Protein AF-A0A5C6F5V5-F1 (afdb_monomer_lite)

Secondary structure (DSSP, 8-state):
--EEEETTHHHHHHHHHHHHHHHHT--HHHHHHHHHHHHHHHHHHHHHHTS-EEGGGS-GGGEESSHHHHHHHHTT--

Radius of gyration: 14.83 Å; chains: 1; bounding box: 31×22×39 Å

pLDDT: mean 84.74, std 6.67, range [60.88, 92.38]

Structure (mmCIF, N/CA/C/O backbone):
data_AF-A0A5C6F5V5-F1
#
_entry.id   AF-A0A5C6F5V5-F1
#
loop_
_atom_site.group_PDB
_atom_site.id
_atom_site.type_symbol
_atom_site.label_atom_id
_atom_site.label_alt_id
_atom_site.label_comp_id
_atom_site.label_asym_id
_atom_site.label_entity_id
_atom_site.label_seq_id
_atom_site.pdbx_PDB_ins_code
_atom_site.Cartn_x
_atom_site.Cartn_y
_atom_site.Cartn_z
_atom_site.occupancy
_atom_site.B_iso_or_equiv
_atom_site.auth_seq_id
_atom_site.auth_comp_id
_atom_site.auth_asym_id
_atom_site.auth_atom_id
_atom_site.pdbx_PDB_model_num
ATOM 1 N N . MET A 1 1 ? -17.273 10.509 16.282 1.00 60.88 1 MET A N 1
ATOM 2 C CA . MET A 1 1 ? -17.154 9.850 14.961 1.00 60.88 1 MET A CA 1
ATOM 3 C C . MET A 1 1 ? -16.128 8.732 15.050 1.00 60.88 1 MET A C 1
ATOM 5 O O . MET A 1 1 ? -14.980 9.011 15.378 1.00 60.88 1 MET A O 1
ATOM 9 N N . THR A 1 2 ? -16.528 7.485 14.799 1.00 83.31 2 THR A N 1
ATOM 10 C CA . THR A 1 2 ? -15.627 6.322 14.762 1.00 83.31 2 THR A CA 1
ATOM 11 C C . THR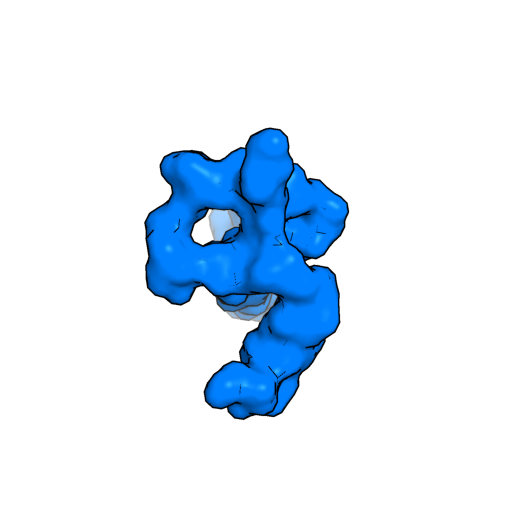 A 1 2 ? -14.707 6.427 13.547 1.00 83.31 2 THR A C 1
ATOM 13 O O . THR A 1 2 ? -15.166 6.565 12.411 1.00 83.31 2 THR A O 1
ATOM 16 N N . ARG A 1 3 ? -13.395 6.402 13.783 1.00 84.69 3 ARG A N 1
ATOM 17 C CA . ARG A 1 3 ? -12.380 6.390 12.726 1.00 84.69 3 ARG A CA 1
ATOM 18 C C . ARG A 1 3 ? -11.887 4.961 12.504 1.00 84.69 3 ARG A C 1
ATOM 20 O O . ARG A 1 3 ? -11.814 4.194 13.457 1.00 84.69 3 ARG A O 1
ATOM 27 N N . ALA A 1 4 ? -11.573 4.617 11.260 1.00 87.25 4 ALA A N 1
ATOM 28 C CA . ALA A 1 4 ? -11.020 3.321 10.887 1.00 87.25 4 ALA A CA 1
ATOM 29 C C . ALA A 1 4 ? -9.943 3.487 9.808 1.00 87.25 4 ALA A C 1
ATOM 31 O O . ALA A 1 4 ? -9.983 4.424 9.003 1.00 87.25 4 ALA A O 1
ATOM 32 N N . TYR A 1 5 ? -8.995 2.557 9.791 1.00 86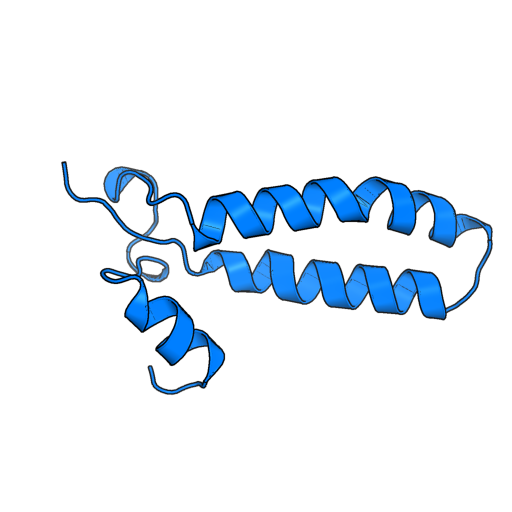.81 5 TYR A N 1
ATOM 33 C CA . TYR A 1 5 ? -8.039 2.386 8.703 1.00 86.81 5 TYR A CA 1
ATOM 34 C C . TYR A 1 5 ? -8.620 1.449 7.643 1.00 86.81 5 TYR A C 1
ATOM 36 O O . TYR A 1 5 ? -9.530 0.662 7.913 1.00 86.81 5 TYR A O 1
ATOM 44 N N . ASP A 1 6 ? -8.120 1.560 6.416 1.00 84.69 6 ASP A N 1
ATOM 45 C CA . ASP A 1 6 ? -8.700 0.893 5.255 1.00 84.69 6 ASP A CA 1
ATOM 46 C C . ASP A 1 6 ? -7.739 -0.147 4.678 1.00 84.69 6 ASP A C 1
ATOM 48 O O . ASP A 1 6 ? -6.701 0.197 4.113 1.00 84.69 6 ASP A O 1
ATOM 52 N N . ARG A 1 7 ? -8.120 -1.427 4.758 1.00 85.56 7 ARG A N 1
ATOM 53 C CA . ARG A 1 7 ? -7.339 -2.569 4.255 1.00 85.56 7 ARG A CA 1
ATOM 54 C C . ARG A 1 7 ? -7.058 -2.502 2.745 1.00 85.56 7 ARG A C 1
ATOM 56 O O . ARG A 1 7 ? -6.189 -3.218 2.253 1.00 85.56 7 ARG A O 1
ATOM 63 N N . ARG A 1 8 ? -7.716 -1.621 1.984 1.00 87.00 8 ARG A N 1
ATOM 64 C CA . ARG A 1 8 ? -7.416 -1.397 0.558 1.00 87.00 8 ARG A CA 1
ATOM 65 C C . ARG A 1 8 ? -5.998 -0.881 0.295 1.00 87.00 8 ARG A C 1
ATOM 67 O O . ARG A 1 8 ? -5.579 -0.910 -0.859 1.00 87.00 8 ARG A O 1
ATOM 74 N N . PHE A 1 9 ? -5.226 -0.493 1.315 1.00 87.50 9 PHE A N 1
ATOM 75 C CA . PHE A 1 9 ? -3.792 -0.217 1.151 1.00 87.50 9 PHE A CA 1
ATOM 76 C C . PHE A 1 9 ? -3.031 -1.397 0.510 1.00 87.50 9 PHE A C 1
ATOM 78 O O . PHE A 1 9 ? -2.085 -1.160 -0.234 1.00 87.50 9 PHE A O 1
ATOM 85 N N . PHE A 1 10 ? -3.477 -2.651 0.697 1.00 88.19 10 PHE A N 1
ATOM 86 C CA . PHE A 1 10 ? -2.894 -3.817 0.016 1.00 88.19 10 PHE A CA 1
ATOM 87 C C . PHE A 1 10 ? -2.973 -3.731 -1.508 1.00 88.19 10 PHE A C 1
ATOM 89 O O . PHE A 1 10 ? -2.038 -4.147 -2.186 1.00 88.19 10 PHE A O 1
ATOM 96 N N . ALA A 1 11 ? -4.057 -3.172 -2.052 1.00 89.06 11 ALA A N 1
ATOM 97 C CA . ALA A 1 11 ? -4.199 -3.000 -3.494 1.00 89.06 11 ALA A CA 1
ATOM 98 C C . ALA A 1 11 ? -3.152 -2.016 -4.033 1.00 89.06 11 ALA A C 1
ATOM 100 O O . ALA A 1 11 ? -2.544 -2.271 -5.067 1.00 89.06 11 ALA A O 1
ATOM 101 N N . PHE A 1 12 ? -2.884 -0.932 -3.300 1.00 89.81 12 PHE A N 1
ATOM 102 C CA . PHE A 1 12 ? -1.846 0.036 -3.662 1.00 89.81 12 PHE A CA 1
ATOM 103 C C . PHE A 1 12 ? -0.437 -0.528 -3.480 1.00 89.81 12 PHE A C 1
ATOM 105 O O . PHE A 1 12 ? 0.436 -0.247 -4.294 1.00 89.81 12 PHE A O 1
A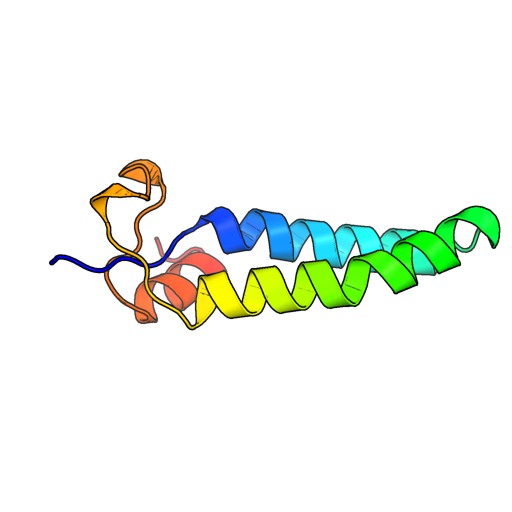TOM 112 N N . LEU A 1 13 ? -0.219 -1.365 -2.464 1.00 89.62 13 LEU A N 1
ATOM 113 C CA . LEU A 1 13 ? 1.052 -2.057 -2.258 1.00 89.62 13 LEU A CA 1
ATOM 114 C C . LEU A 1 13 ? 1.344 -3.041 -3.406 1.00 89.62 13 LEU A C 1
ATOM 116 O O . LEU A 1 13 ? 2.432 -3.023 -3.976 1.00 89.62 13 LEU A O 1
ATOM 120 N N . ALA A 1 14 ? 0.346 -3.837 -3.803 1.00 90.69 14 ALA A N 1
ATOM 121 C CA . ALA A 1 14 ? 0.435 -4.723 -4.962 1.00 90.69 14 ALA A CA 1
ATOM 122 C C . ALA A 1 14 ? 0.619 -3.939 -6.271 1.00 90.69 14 ALA A C 1
ATOM 124 O O . ALA A 1 14 ? 1.412 -4.334 -7.122 1.00 90.69 14 ALA A O 1
ATOM 125 N N . PHE A 1 15 ? -0.061 -2.800 -6.420 1.00 92.38 15 PHE A N 1
ATOM 126 C CA . PHE A 1 15 ? 0.101 -1.935 -7.585 1.00 92.38 15 PHE A CA 1
ATOM 127 C C . PHE A 1 15 ? 1.507 -1.331 -7.670 1.00 92.38 15 PHE A C 1
ATOM 129 O O . PHE A 1 15 ? 2.089 -1.315 -8.747 1.00 92.38 15 PHE A O 1
ATOM 136 N N . LEU A 1 16 ? 2.106 -0.902 -6.554 1.00 91.12 16 LEU A N 1
ATOM 137 C CA . LEU A 1 16 ? 3.503 -0.453 -6.530 1.00 91.12 16 LEU A CA 1
ATOM 138 C C . LEU A 1 16 ? 4.469 -1.567 -6.946 1.00 91.12 16 LEU A C 1
ATOM 140 O O . LEU A 1 16 ? 5.394 -1.310 -7.713 1.00 91.12 16 LEU A O 1
ATOM 144 N N . PHE A 1 17 ? 4.234 -2.803 -6.492 1.00 90.56 17 PHE A N 1
ATOM 145 C CA . PHE A 1 17 ? 5.014 -3.957 -6.941 1.00 90.56 17 PHE A CA 1
ATOM 146 C C . PHE A 1 17 ? 4.859 -4.186 -8.450 1.00 90.56 17 PHE A C 1
ATOM 148 O O . PHE A 1 17 ? 5.850 -4.380 -9.150 1.00 90.56 17 PHE A O 1
ATOM 155 N N . PHE A 1 18 ? 3.635 -4.080 -8.971 1.00 90.75 18 PHE A N 1
ATOM 156 C CA . PHE A 1 18 ? 3.370 -4.140 -10.407 1.00 90.75 18 PHE A CA 1
ATOM 157 C C . PHE A 1 18 ? 4.093 -3.028 -11.183 1.00 90.75 18 PHE A C 1
ATOM 159 O O . PHE A 1 18 ? 4.692 -3.308 -12.216 1.00 90.75 18 PHE A O 1
ATOM 166 N N . LEU A 1 19 ? 4.101 -1.786 -10.689 1.00 90.06 19 LEU A N 1
ATOM 167 C CA . LEU A 1 19 ? 4.831 -0.682 -11.322 1.00 90.06 19 LEU A CA 1
ATOM 168 C C . LEU A 1 19 ? 6.346 -0.918 -11.320 1.00 90.06 19 LEU A C 1
ATOM 170 O O . LEU A 1 19 ? 7.004 -0.658 -12.326 1.00 90.06 19 LEU A O 1
ATOM 174 N N . ALA A 1 20 ? 6.898 -1.434 -10.218 1.00 87.44 20 ALA A N 1
ATOM 175 C CA . ALA A 1 20 ? 8.308 -1.806 -10.136 1.00 87.44 20 ALA A CA 1
ATOM 176 C C . ALA A 1 20 ? 8.645 -2.921 -11.136 1.00 87.44 20 ALA A C 1
ATOM 178 O O . ALA A 1 20 ? 9.636 -2.827 -11.859 1.00 87.44 20 ALA A O 1
ATOM 179 N N . PHE A 1 21 ? 7.780 -3.933 -11.233 1.00 88.62 21 PHE A N 1
ATOM 180 C CA . PHE A 1 21 ? 7.896 -5.009 -12.211 1.00 88.62 21 PHE A CA 1
ATOM 181 C C . PHE A 1 21 ? 7.826 -4.488 -13.653 1.00 88.62 21 PHE A C 1
ATOM 183 O O . PHE A 1 21 ? 8.663 -4.853 -14.471 1.00 88.62 21 PHE A O 1
ATOM 190 N N . LEU A 1 22 ? 6.894 -3.582 -13.956 1.00 87.38 22 LEU A N 1
ATOM 191 C CA . LEU A 1 22 ? 6.747 -2.964 -15.276 1.00 87.38 22 LEU A CA 1
ATOM 192 C C . LEU A 1 22 ? 7.967 -2.109 -15.652 1.00 87.38 22 LEU A C 1
ATOM 194 O O . LEU A 1 22 ? 8.419 -2.140 -16.794 1.00 87.38 22 LEU A O 1
ATOM 198 N N . GLY A 1 23 ? 8.530 -1.379 -14.685 1.00 83.56 23 GLY A N 1
ATOM 199 C CA . GLY A 1 23 ? 9.779 -0.640 -14.864 1.00 83.56 23 GLY A CA 1
ATOM 200 C C . GLY A 1 23 ? 10.985 -1.556 -15.098 1.00 83.56 23 GLY A C 1
ATOM 201 O O . GLY A 1 23 ? 11.851 -1.218 -15.902 1.00 83.56 23 GLY A O 1
ATOM 202 N N . PHE A 1 24 ? 11.022 -2.718 -14.437 1.00 83.25 24 PHE A N 1
ATOM 203 C CA . PHE A 1 24 ? 12.064 -3.733 -14.609 1.00 83.25 24 PHE A CA 1
ATOM 204 C C . PHE A 1 24 ? 11.967 -4.470 -15.954 1.00 83.25 24 PHE A C 1
ATOM 206 O O . PHE A 1 24 ? 12.989 -4.723 -16.582 1.00 83.25 24 PHE A O 1
ATOM 213 N N . LEU A 1 25 ? 10.752 -4.763 -16.432 1.00 79.81 25 LEU A N 1
ATOM 214 C CA . LEU A 1 25 ? 10.499 -5.459 -17.704 1.00 79.81 25 LEU A CA 1
ATOM 215 C C . LEU A 1 25 ? 10.907 -4.665 -18.953 1.00 79.81 25 LEU A C 1
ATOM 217 O O . LEU A 1 25 ? 10.910 -5.218 -20.049 1.00 79.81 25 LEU A O 1
ATOM 221 N N . GLY A 1 26 ? 11.299 -3.399 -18.796 1.00 61.75 26 GLY A N 1
ATOM 222 C CA . GLY A 1 26 ? 12.293 -2.805 -19.689 1.00 61.75 26 GLY A CA 1
ATOM 223 C C . GLY A 1 26 ? 11.842 -2.588 -21.131 1.00 61.75 26 GLY A C 1
ATOM 224 O O . GLY A 1 26 ? 12.625 -2.769 -22.055 1.00 61.75 26 GLY A O 1
ATOM 225 N N . THR A 1 27 ? 10.601 -2.162 -21.345 1.00 67.19 27 THR A N 1
ATOM 226 C CA . THR A 1 27 ? 10.184 -1.568 -22.622 1.00 67.19 27 THR A CA 1
ATOM 227 C C . THR A 1 27 ? 10.087 -0.056 -22.426 1.00 67.19 27 THR A C 1
ATOM 229 O O . THR A 1 27 ? 9.331 0.413 -21.571 1.00 67.19 27 THR A O 1
ATOM 232 N N . ASP A 1 28 ? 10.866 0.727 -23.185 1.00 69.69 28 ASP A N 1
ATOM 233 C CA . ASP A 1 28 ? 10.946 2.199 -23.050 1.00 69.69 28 ASP A CA 1
ATOM 234 C C . ASP A 1 28 ? 9.562 2.877 -23.065 1.00 69.69 28 ASP A C 1
ATOM 236 O O . ASP A 1 28 ? 9.315 3.871 -22.372 1.00 69.69 28 ASP A O 1
ATOM 240 N N . ASN A 1 29 ? 8.616 2.258 -23.774 1.00 73.25 29 ASN A N 1
ATOM 241 C CA . ASN A 1 29 ? 7.234 2.707 -23.887 1.00 73.25 29 ASN A CA 1
ATOM 242 C C . ASN A 1 29 ? 6.401 2.585 -22.600 1.00 73.25 29 ASN A C 1
ATOM 244 O O . ASN A 1 29 ? 5.385 3.255 -22.494 1.00 73.25 29 ASN A O 1
ATOM 248 N N . TYR A 1 30 ? 6.779 1.764 -21.620 1.00 76.69 30 TYR A N 1
ATOM 249 C CA . TYR A 1 30 ? 5.995 1.602 -20.382 1.00 76.69 30 TYR A CA 1
ATOM 250 C C . TYR A 1 30 ? 6.692 2.163 -19.147 1.00 76.69 30 TYR A C 1
ATOM 252 O O . TYR A 1 30 ? 6.046 2.471 -18.143 1.00 76.69 30 TYR A O 1
ATOM 260 N N . ARG A 1 31 ? 8.007 2.372 -19.229 1.00 82.50 31 ARG A N 1
ATOM 261 C CA . ARG A 1 31 ? 8.816 2.889 -18.124 1.00 82.50 31 ARG A CA 1
ATOM 262 C C . ARG A 1 31 ? 8.392 4.292 -17.687 1.00 82.50 31 ARG A C 1
ATOM 264 O O . ARG A 1 31 ? 8.356 4.575 -16.493 1.00 82.50 31 ARG A O 1
ATOM 271 N N . HIS A 1 32 ? 8.036 5.158 -18.634 1.00 84.50 32 HIS A N 1
ATOM 272 C CA . HIS A 1 32 ? 7.600 6.522 -18.335 1.00 84.50 32 HIS A CA 1
ATOM 273 C C . HIS A 1 32 ? 6.210 6.562 -17.680 1.00 84.50 32 HIS A C 1
ATOM 275 O O . HIS A 1 32 ? 6.008 7.317 -16.730 1.00 84.50 32 HIS A O 1
ATOM 281 N N . PHE A 1 33 ? 5.279 5.698 -18.103 1.00 82.94 33 PHE A N 1
ATOM 282 C CA . PHE A 1 33 ? 3.989 5.540 -17.423 1.00 82.94 33 PHE A CA 1
ATOM 283 C C . PHE A 1 33 ? 4.162 4.999 -16.004 1.00 82.94 33 PHE A C 1
ATOM 285 O O . PHE A 1 33 ? 3.521 5.496 -15.079 1.00 82.94 33 PHE A O 1
ATOM 292 N N . ALA A 1 34 ? 5.063 4.031 -15.811 1.00 84.69 34 ALA A N 1
ATOM 293 C CA . ALA A 1 34 ? 5.361 3.503 -14.486 1.00 84.69 34 ALA A CA 1
ATOM 294 C C . ALA A 1 34 ? 5.950 4.579 -13.559 1.00 84.69 34 ALA A C 1
ATOM 296 O O . ALA A 1 34 ? 5.512 4.728 -12.416 1.00 84.69 34 ALA A O 1
ATOM 297 N N . LEU A 1 35 ? 6.887 5.380 -14.078 1.00 86.25 35 LEU A N 1
ATOM 298 C CA . LEU A 1 35 ? 7.466 6.521 -13.372 1.00 86.25 35 LEU A CA 1
ATOM 299 C C . LEU A 1 35 ? 6.406 7.551 -12.988 1.00 86.25 35 LEU A C 1
ATOM 301 O O . LEU A 1 35 ? 6.397 7.981 -11.841 1.00 86.25 35 LEU A O 1
ATOM 305 N N . LEU A 1 36 ? 5.488 7.897 -13.892 1.00 88.62 36 LEU A N 1
ATOM 306 C CA . LEU A 1 36 ? 4.429 8.874 -13.627 1.00 88.62 36 LEU A CA 1
ATOM 307 C C . LEU A 1 36 ? 3.384 8.362 -12.622 1.00 88.62 36 LEU A C 1
ATOM 309 O O . LEU A 1 36 ? 2.880 9.133 -11.808 1.00 88.62 36 LEU A O 1
ATOM 313 N N . ALA A 1 37 ? 3.057 7.069 -12.658 1.00 87.44 37 ALA A N 1
ATOM 314 C CA . ALA A 1 37 ? 2.071 6.465 -11.762 1.00 87.44 37 ALA A CA 1
ATOM 315 C C . ALA A 1 37 ? 2.616 6.217 -10.344 1.00 87.44 37 ALA A C 1
ATOM 317 O O . ALA A 1 37 ? 1.845 6.199 -9.379 1.00 87.44 37 ALA A O 1
ATOM 318 N N . SER A 1 38 ? 3.934 6.048 -10.195 1.00 88.56 38 SER A N 1
ATOM 319 C CA . SER A 1 38 ? 4.555 5.691 -8.915 1.00 88.56 38 SER A CA 1
ATOM 320 C C . SER A 1 38 ? 4.330 6.704 -7.774 1.00 88.56 38 SER A C 1
ATOM 322 O O . SER A 1 38 ? 3.962 6.258 -6.684 1.00 88.56 38 SER A O 1
ATOM 324 N N . PRO A 1 39 ? 4.412 8.041 -7.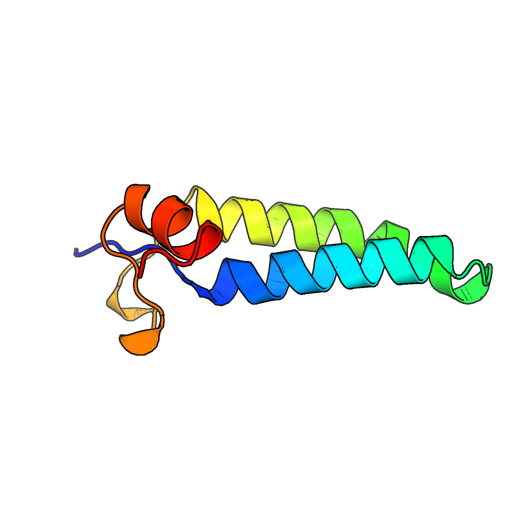967 1.00 90.81 39 PRO A N 1
ATOM 325 C CA . PRO A 1 39 ? 4.193 9.009 -6.895 1.00 90.81 39 PRO A CA 1
ATOM 326 C C . PRO A 1 39 ? 2.729 9.039 -6.457 1.00 90.81 39 PRO A C 1
ATOM 328 O O . PRO A 1 39 ? 2.442 9.118 -5.265 1.00 90.81 39 PRO A O 1
ATOM 331 N N . ALA A 1 40 ? 1.792 8.915 -7.404 1.00 89.94 40 ALA A N 1
ATOM 332 C CA . ALA A 1 40 ? 0.362 8.872 -7.108 1.00 89.94 40 ALA A CA 1
ATOM 333 C C . ALA A 1 40 ? -0.014 7.607 -6.320 1.00 89.94 40 ALA A C 1
ATOM 335 O O . ALA A 1 40 ? -0.783 7.673 -5.354 1.00 89.94 40 ALA A O 1
ATOM 336 N N . ALA A 1 41 ? 0.565 6.461 -6.688 1.00 90.50 41 ALA A N 1
ATOM 337 C CA . ALA A 1 41 ? 0.391 5.209 -5.963 1.00 90.50 41 ALA A CA 1
ATOM 338 C C . ALA A 1 41 ? 0.980 5.285 -4.544 1.00 90.50 41 ALA A C 1
ATOM 340 O O . ALA A 1 41 ? 0.321 4.879 -3.584 1.00 90.50 41 ALA A O 1
ATOM 341 N N . PHE A 1 42 ? 2.173 5.867 -4.394 1.00 91.00 42 PHE A N 1
ATOM 342 C CA . PHE A 1 42 ? 2.833 6.038 -3.099 1.00 91.00 42 PHE A CA 1
ATOM 343 C C . PHE A 1 42 ? 2.078 7.008 -2.181 1.00 91.00 42 PHE A C 1
ATOM 345 O O . PHE A 1 42 ? 1.833 6.696 -1.016 1.00 91.00 42 PHE A O 1
ATOM 352 N N . ALA A 1 43 ? 1.627 8.148 -2.711 1.00 90.69 43 ALA A N 1
ATOM 353 C CA . ALA A 1 43 ? 0.798 9.098 -1.975 1.00 90.69 43 ALA A CA 1
ATOM 354 C C . ALA A 1 43 ? -0.506 8.440 -1.506 1.00 90.69 43 ALA A C 1
ATOM 356 O O . ALA A 1 43 ? -0.864 8.526 -0.333 1.00 90.69 43 ALA A O 1
ATOM 357 N N . SER A 1 44 ? -1.189 7.714 -2.395 1.00 89.38 44 SER A N 1
ATOM 358 C CA . SER A 1 44 ? -2.424 7.001 -2.054 1.00 89.38 44 SER A CA 1
ATOM 359 C C . SER A 1 44 ? -2.207 5.968 -0.946 1.00 89.38 44 SER A C 1
ATOM 361 O O . SER A 1 44 ? -3.021 5.882 -0.024 1.00 89.38 44 SER A O 1
ATOM 363 N N . LEU A 1 45 ? -1.094 5.227 -0.996 1.00 90.12 45 LEU A N 1
ATOM 364 C CA . LEU A 1 45 ? -0.704 4.288 0.053 1.00 90.12 45 LEU A CA 1
ATOM 365 C C . LEU A 1 45 ? -0.478 5.010 1.390 1.00 90.12 45 LEU A C 1
ATOM 367 O O . LEU A 1 45 ? -1.033 4.599 2.409 1.00 90.12 45 LEU A O 1
ATOM 371 N N . PHE A 1 46 ? 0.264 6.120 1.383 1.00 89.44 46 PHE A N 1
ATOM 372 C CA . PHE A 1 46 ? 0.511 6.935 2.572 1.00 89.44 46 PHE A CA 1
ATOM 373 C C . PHE A 1 46 ? -0.800 7.426 3.210 1.00 89.44 46 PHE A C 1
ATOM 375 O O . PHE A 1 46 ? -1.024 7.233 4.406 1.00 89.44 46 PHE A O 1
ATOM 382 N N . PHE A 1 47 ? -1.723 7.962 2.406 1.00 88.19 47 PHE A N 1
ATOM 383 C CA . PHE A 1 47 ? -3.045 8.401 2.869 1.00 88.19 47 PHE A CA 1
ATOM 384 C C . PHE A 1 47 ? -3.932 7.264 3.395 1.00 88.19 47 PHE A C 1
ATOM 386 O O . PHE A 1 47 ? -4.892 7.527 4.118 1.00 88.19 47 PHE A O 1
ATOM 393 N N . LEU A 1 48 ? -3.699 6.012 3.001 1.00 86.25 48 LEU A N 1
ATOM 394 C CA . LEU A 1 48 ? -4.464 4.863 3.500 1.00 86.25 48 LEU A CA 1
ATOM 395 C C . LEU A 1 48 ? -3.887 4.295 4.800 1.00 86.25 48 LEU A C 1
ATOM 397 O O . LEU A 1 48 ? -4.653 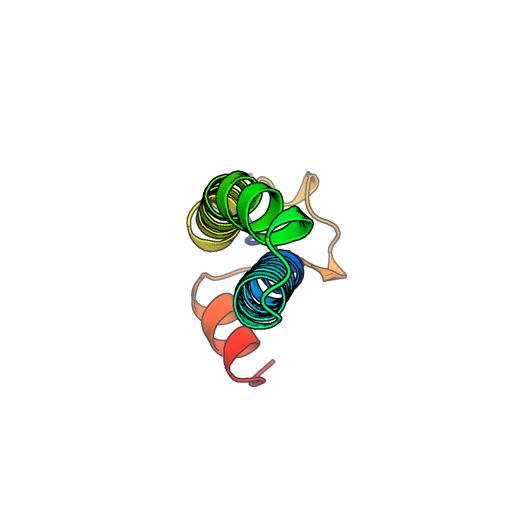3.817 5.635 1.00 86.25 48 LEU A O 1
ATOM 401 N N . ILE A 1 49 ? -2.564 4.359 4.972 1.00 87.06 49 ILE A N 1
ATOM 402 C CA . ILE A 1 49 ? -1.867 3.816 6.144 1.00 87.06 49 ILE A CA 1
ATOM 403 C C . ILE A 1 49 ? -1.880 4.803 7.314 1.00 87.06 49 ILE A C 1
ATOM 405 O O . ILE A 1 49 ? -2.142 4.401 8.444 1.00 87.06 49 ILE A O 1
ATOM 409 N N . PHE A 1 50 ? -1.604 6.084 7.062 1.00 86.62 50 PHE A N 1
ATOM 410 C CA . PHE A 1 50 ? -1.350 7.057 8.132 1.00 86.62 50 PHE A CA 1
ATOM 411 C C . PHE A 1 50 ? -2.546 7.944 8.467 1.00 86.62 50 PHE A C 1
ATOM 413 O O . PHE A 1 50 ? -2.580 8.543 9.539 1.00 86.62 50 PHE A O 1
ATOM 420 N N . ILE A 1 51 ? -3.530 8.049 7.570 1.00 87.75 51 ILE A N 1
ATOM 421 C CA . ILE A 1 51 ? -4.662 8.958 7.752 1.00 87.75 51 ILE A CA 1
ATOM 422 C C . ILE A 1 51 ? -5.940 8.142 7.968 1.00 87.75 51 ILE A C 1
ATOM 424 O O . ILE A 1 51 ? -6.510 7.607 7.011 1.00 87.75 51 ILE A O 1
ATOM 428 N N . PRO A 1 52 ? -6.417 8.040 9.222 1.00 85.44 52 PRO A N 1
ATOM 429 C CA . PRO A 1 52 ? -7.635 7.309 9.522 1.00 85.44 52 PRO A CA 1
ATOM 430 C C . PRO A 1 52 ? -8.853 8.057 8.965 1.00 85.44 52 PRO A C 1
ATOM 432 O O . PRO A 1 52 ? -8.961 9.282 9.071 1.00 85.44 52 PRO A O 1
ATOM 435 N N . ARG A 1 53 ? -9.795 7.317 8.375 1.00 85.81 53 ARG A N 1
ATOM 436 C CA . ARG A 1 53 ? -10.977 7.878 7.700 1.00 85.81 53 ARG A CA 1
ATOM 437 C C . ARG A 1 53 ? -12.242 7.624 8.521 1.00 85.81 53 ARG A C 1
ATOM 439 O O . ARG A 1 53 ? -12.246 6.742 9.382 1.00 85.81 53 ARG A O 1
ATOM 446 N N . PRO A 1 54 ? -13.332 8.369 8.272 1.00 88.12 54 PRO A N 1
ATOM 447 C CA . PRO A 1 54 ? -14.623 8.070 8.883 1.00 88.12 54 PRO A CA 1
ATOM 448 C C . PRO A 1 54 ? -15.039 6.633 8.552 1.00 88.12 54 PRO A C 1
ATOM 450 O O . PRO A 1 54 ? -15.066 6.262 7.376 1.00 88.12 54 PRO A O 1
ATOM 453 N N . ALA A 1 55 ? -15.368 5.832 9.569 1.00 86.12 55 ALA A N 1
ATOM 454 C CA . ALA A 1 55 ? -15.726 4.425 9.388 1.00 86.12 55 ALA A CA 1
ATOM 455 C C . ALA A 1 55 ? -16.938 4.246 8.455 1.00 86.12 55 ALA A C 1
ATOM 457 O O . ALA A 1 55 ? -16.987 3.288 7.691 1.00 86.12 55 ALA A O 1
ATOM 458 N N . GLU A 1 56 ? -17.859 5.211 8.440 1.00 88.12 56 GLU A N 1
ATOM 459 C CA . GLU A 1 56 ? -19.021 5.272 7.540 1.00 88.12 56 GLU A CA 1
ATOM 460 C C . GLU A 1 56 ? -18.638 5.227 6.050 1.00 88.12 56 GLU A C 1
ATOM 462 O O . GLU A 1 56 ? -19.389 4.708 5.231 1.00 88.12 56 GLU A O 1
ATOM 467 N N . ARG A 1 57 ? -17.443 5.718 5.688 1.00 85.31 57 ARG A N 1
ATOM 468 C CA . ARG A 1 57 ? -16.940 5.732 4.303 1.00 85.31 57 ARG A CA 1
ATOM 469 C C . ARG A 1 57 ? -16.181 4.459 3.910 1.00 85.31 57 ARG A C 1
ATOM 471 O O . ARG A 1 57 ? -15.756 4.338 2.761 1.00 85.31 57 ARG A O 1
ATOM 478 N N . ILE A 1 58 ? -15.968 3.531 4.846 1.00 84.75 58 ILE A N 1
ATOM 479 C CA . ILE A 1 58 ? -15.234 2.280 4.621 1.00 84.75 58 ILE A CA 1
ATOM 480 C C . ILE A 1 58 ? -16.205 1.106 4.821 1.00 84.75 58 ILE A C 1
ATOM 482 O O . ILE A 1 58 ? -16.822 1.013 5.883 1.00 84.75 58 ILE A O 1
ATOM 486 N N . PRO A 1 59 ? -16.343 0.178 3.856 1.00 86.44 59 PRO A N 1
ATOM 487 C CA . PRO A 1 59 ? -17.118 -1.046 4.057 1.00 86.44 59 PRO A CA 1
ATOM 488 C C . PRO A 1 59 ? -16.571 -1.869 5.229 1.00 86.44 59 PRO A C 1
ATOM 490 O O . PRO A 1 59 ? -15.357 -2.002 5.361 1.00 86.44 59 PRO A O 1
ATOM 493 N N . GLU A 1 60 ? -17.444 -2.471 6.039 1.00 86.00 60 GLU A N 1
ATOM 494 C CA . GLU A 1 60 ? -17.058 -3.171 7.280 1.00 86.00 60 GLU A CA 1
ATOM 495 C C . GLU A 1 60 ? -15.947 -4.201 7.104 1.00 86.00 60 GLU A C 1
ATOM 497 O O . GLU A 1 60 ? -14.988 -4.206 7.872 1.00 86.00 60 GLU A O 1
ATOM 502 N N . ARG A 1 61 ? -16.005 -4.982 6.023 1.00 86.44 61 ARG A N 1
ATOM 503 C CA . ARG A 1 61 ? -14.993 -5.987 5.658 1.00 86.44 61 ARG A CA 1
ATOM 504 C C . ARG A 1 61 ? -13.567 -5.448 5.462 1.00 86.44 61 ARG A C 1
ATOM 506 O O . ARG A 1 61 ? -12.622 -6.229 5.444 1.00 86.44 61 ARG A O 1
ATOM 513 N N . PHE A 1 62 ? -13.405 -4.141 5.255 1.00 84.38 62 PHE A N 1
ATOM 514 C CA . PHE A 1 62 ? -12.108 -3.495 5.030 1.00 84.38 62 PHE A CA 1
ATOM 515 C C . PHE A 1 62 ? -11.671 -2.599 6.191 1.00 84.38 62 PHE A C 1
ATOM 517 O O . PHE A 1 62 ? -10.614 -1.975 6.096 1.00 84.38 62 PHE A O 1
ATOM 524 N N . ARG A 1 63 ? -12.462 -2.509 7.266 1.00 88.81 63 ARG A N 1
ATOM 525 C CA . ARG A 1 63 ? -12.145 -1.662 8.416 1.00 88.81 63 ARG A CA 1
ATOM 526 C C . ARG A 1 63 ? -11.080 -2.321 9.285 1.00 88.81 63 ARG A C 1
ATOM 528 O O . ARG A 1 63 ? -11.216 -3.470 9.692 1.00 88.81 63 ARG A O 1
ATOM 535 N N . LEU A 1 64 ? -10.064 -1.546 9.619 1.00 86.06 64 LEU A N 1
ATOM 536 C CA . LEU A 1 64 ? -9.057 -1.859 10.623 1.00 86.06 64 LEU A CA 1
ATOM 537 C C . LEU A 1 64 ? -9.240 -0.855 11.765 1.00 86.06 64 LEU A C 1
ATOM 539 O O . LEU A 1 64 ? -9.383 0.346 11.514 1.00 86.06 64 LEU A O 1
ATOM 543 N N . LYS A 1 65 ? -9.335 -1.342 13.005 1.00 85.06 65 LYS A N 1
ATOM 544 C CA . LYS A 1 65 ? -9.718 -0.503 14.152 1.00 85.06 65 LYS A CA 1
ATOM 545 C C . LYS A 1 65 ? -8.513 0.250 14.694 1.00 85.06 65 LYS A C 1
ATOM 547 O O . LYS A 1 65 ? -8.620 1.429 15.016 1.00 85.06 65 LYS A O 1
ATOM 552 N N . GLU A 1 66 ? -7.370 -0.421 14.730 1.00 85.00 66 GLU A N 1
ATOM 553 C CA . GLU A 1 66 ? -6.129 0.120 15.264 1.00 85.00 66 GLU A CA 1
ATOM 554 C C . GLU A 1 66 ? -5.030 0.131 14.205 1.00 85.00 66 GLU A C 1
ATOM 556 O O . GLU A 1 66 ? -5.018 -0.663 13.266 1.00 85.00 66 GLU A O 1
ATOM 561 N N . GLN A 1 67 ? -4.048 1.013 14.380 1.00 81.69 67 GLN A N 1
ATOM 562 C CA . GLN A 1 67 ? -2.874 1.042 13.507 1.00 81.69 67 GLN A CA 1
ATOM 563 C C . GLN A 1 67 ? -2.061 -0.262 13.617 1.00 81.69 67 GLN A C 1
ATOM 565 O O . GLN A 1 67 ? -1.474 -0.712 12.637 1.00 81.69 67 GLN A O 1
ATOM 570 N N . GLY A 1 68 ? -2.088 -0.922 14.783 1.00 83.50 68 GLY A N 1
ATOM 571 C CA . GLY A 1 68 ? -1.501 -2.251 14.983 1.00 83.50 68 GLY A CA 1
ATOM 572 C C . GLY A 1 68 ? -2.105 -3.328 14.075 1.00 83.50 68 GLY A C 1
ATOM 573 O O . GLY A 1 68 ? -1.397 -4.247 13.659 1.00 83.50 68 GLY A O 1
ATOM 574 N N . ASP A 1 69 ? -3.373 -3.181 13.682 1.00 85.44 69 ASP A N 1
ATOM 575 C CA . ASP A 1 69 ? -4.032 -4.120 12.774 1.00 85.44 69 ASP A CA 1
ATOM 576 C C . ASP A 1 69 ? -3.461 -4.041 11.351 1.00 85.44 69 ASP A C 1
ATOM 578 O O . ASP A 1 69 ? -3.511 -5.027 10.622 1.00 85.44 69 ASP A O 1
ATOM 582 N N . ILE A 1 70 ? -2.851 -2.914 10.956 1.00 85.38 70 ILE A N 1
ATOM 583 C CA . ILE A 1 70 ? -2.121 -2.795 9.682 1.00 85.38 70 ILE A CA 1
ATOM 584 C C . ILE A 1 70 ? -0.914 -3.739 9.690 1.00 85.38 70 ILE A C 1
ATOM 586 O O . ILE A 1 70 ? -0.711 -4.492 8.739 1.00 85.38 70 ILE A O 1
ATOM 590 N N . TYR A 1 71 ? -0.142 -3.755 10.782 1.00 84.12 71 TYR A N 1
ATOM 591 C CA . TYR A 1 71 ? 1.012 -4.646 10.937 1.00 84.12 71 TYR A CA 1
ATOM 592 C C . TYR A 1 71 ? 0.597 -6.113 11.043 1.00 84.12 71 TYR A C 1
ATOM 594 O O . TYR A 1 71 ? 1.212 -6.975 10.411 1.00 84.12 71 TYR A O 1
ATOM 602 N N . ARG A 1 72 ? -0.468 -6.410 11.799 1.00 85.56 72 ARG A N 1
ATOM 603 C CA . ARG A 1 72 ? -1.051 -7.762 11.842 1.00 85.56 72 ARG A CA 1
ATOM 604 C C . ARG A 1 72 ? -1.490 -8.205 10.455 1.00 85.56 72 ARG A C 1
ATOM 606 O O . ARG A 1 72 ? -1.189 -9.322 10.052 1.00 85.56 72 ARG A O 1
ATOM 613 N N . ALA A 1 73 ? -2.105 -7.305 9.691 1.00 84.44 73 ALA A N 1
ATOM 614 C CA . ALA A 1 73 ? -2.514 -7.607 8.336 1.00 84.44 73 ALA A CA 1
ATOM 615 C C . ALA A 1 73 ? -1.331 -7.858 7.399 1.00 84.44 73 ALA A C 1
ATOM 617 O O . ALA A 1 73 ? -1.375 -8.812 6.627 1.00 84.44 73 ALA A O 1
ATOM 618 N N . LEU A 1 74 ? -0.268 -7.050 7.477 1.00 83.19 74 LEU A N 1
ATOM 619 C CA . LEU A 1 74 ? 0.951 -7.230 6.677 1.00 83.19 74 LEU A CA 1
ATOM 620 C C . LEU A 1 74 ? 1.678 -8.542 6.995 1.00 83.19 74 LEU A C 1
ATOM 622 O O . LEU A 1 74 ? 2.275 -9.144 6.111 1.00 83.19 74 LEU A O 1
ATOM 626 N N . THR A 1 75 ? 1.615 -8.989 8.249 1.00 85.06 75 THR A N 1
ATOM 627 C CA . THR A 1 75 ? 2.271 -10.220 8.720 1.00 85.06 75 THR A CA 1
ATOM 628 C C . THR A 1 75 ? 1.382 -11.462 8.640 1.00 85.06 75 THR A C 1
ATOM 630 O O . THR A 1 75 ? 1.815 -12.539 9.042 1.00 85.06 75 THR A O 1
ATOM 633 N N . GLY A 1 76 ? 0.146 -11.338 8.139 1.00 76.81 76 GLY A N 1
ATOM 634 C CA . GLY A 1 76 ? -0.807 -12.449 8.053 1.00 76.81 76 GLY A CA 1
ATOM 635 C C . GLY A 1 76 ? -1.344 -12.934 9.407 1.00 76.81 76 GLY A C 1
ATOM 636 O O . GLY A 1 76 ? -1.886 -14.028 9.484 1.00 76.81 76 GLY A O 1
ATOM 637 N N . ARG A 1 77 ? -1.202 -12.137 10.473 1.00 69.38 77 ARG A N 1
ATOM 638 C CA . ARG A 1 77 ? -1.657 -12.442 11.842 1.00 69.38 77 ARG A CA 1
ATOM 639 C C . ARG A 1 77 ? -3.075 -11.915 12.127 1.00 69.38 77 ARG A C 1
ATOM 641 O O . ARG A 1 77 ? -3.302 -11.361 13.203 1.00 69.38 77 ARG A O 1
ATOM 648 N N . ILE A 1 78 ? -3.978 -11.999 11.145 1.00 61.19 78 ILE A N 1
ATOM 649 C CA . ILE A 1 78 ? -5.381 -11.542 11.254 1.00 61.19 78 ILE A CA 1
ATOM 650 C C . ILE A 1 78 ? -6.272 -12.697 11.692 1.00 61.19 78 ILE A C 1
ATOM 652 O O . ILE A 1 78 ? -6.145 -13.772 11.066 1.00 61.19 78 ILE A O 1
#

Foldseek 3Di:
DQWWAFQCLVVLVVVLVVLVVQCVVDDPVCVVVSVVVNVVSVVVSCCRLPPTDDVVVYPPVGTHRDSVVVVCVVVVVD

Sequence (78 aa):
MTRAYDRRFFAFLAFLFFLAFLGFLGTDNYRHFALLASPAAFASLFFLIFIPRPAERIPERFRLKEQGDIYRALTGRI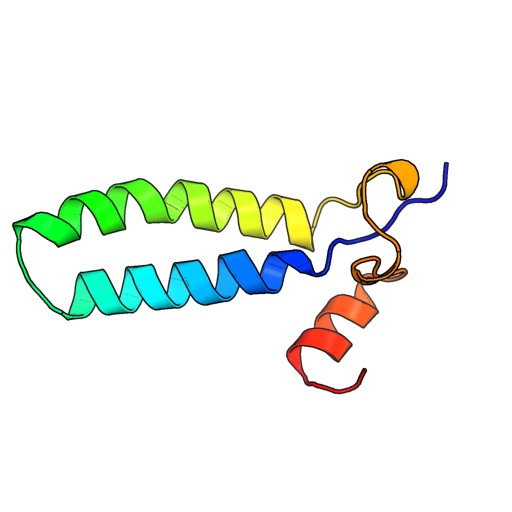

Organism: NCBI:txid2528015